Protein AF-L7VMT4-F1 (afdb_monomer_lite)

Organism: NCBI:txid1133592

Secondary structure (DSSP, 8-state):
--EEEEETTEEEEE-TT---------TTPPTT-EEEEEEEEETTEEPPTT-EEEEE--------EEEEEEE-TTSS-EEEEEEE----

Structure (mmCIF, N/CA/C/O backbone):
data_AF-L7VMT4-F1
#
_entry.id   AF-L7VMT4-F1
#
loop_
_atom_site.group_PDB
_atom_site.id
_atom_site.type_symbol
_atom_site.label_atom_id
_atom_site.label_alt_id
_atom_site.label_comp_id
_atom_site.label_asym_id
_atom_site.label_entity_id
_atom_site.label_seq_id
_atom_site.pdbx_PDB_ins_code
_atom_site.Cartn_x
_atom_site.Cartn_y
_atom_site.Cartn_z
_atom_site.occupancy
_atom_site.B_iso_or_equiv
_atom_site.auth_seq_id
_atom_site.auth_comp_id
_atom_site.auth_asym_id
_atom_site.auth_atom_id
_atom_site.pdbx_PDB_model_num
ATOM 1 N N . MET A 1 1 ? -15.586 6.011 7.118 1.00 76.19 1 MET A N 1
ATOM 2 C CA . MET A 1 1 ? -14.427 6.298 7.996 1.00 76.19 1 MET A CA 1
ATOM 3 C C . MET A 1 1 ? -13.159 5.900 7.255 1.00 76.19 1 MET A C 1
ATOM 5 O O . MET A 1 1 ? -13.198 4.878 6.585 1.00 76.19 1 MET A O 1
ATOM 9 N N . TYR A 1 2 ? -12.091 6.701 7.298 1.00 79.31 2 TYR A N 1
ATOM 10 C CA . TYR A 1 2 ? -10.817 6.374 6.642 1.00 79.31 2 TYR A CA 1
ATOM 11 C C . TYR A 1 2 ? -9.653 6.613 7.603 1.00 79.31 2 TYR A C 1
ATOM 13 O O . TYR A 1 2 ? -9.741 7.494 8.462 1.00 79.31 2 TYR A O 1
ATOM 21 N N . ALA A 1 3 ? -8.578 5.848 7.438 1.00 83.50 3 ALA A N 1
ATOM 22 C CA . ALA A 1 3 ? -7.325 6.043 8.159 1.00 83.50 3 ALA A CA 1
ATOM 23 C C . ALA A 1 3 ? -6.183 6.294 7.169 1.00 83.50 3 ALA A C 1
ATOM 25 O O . ALA A 1 3 ? -6.306 5.997 5.979 1.00 83.50 3 ALA A O 1
ATOM 26 N N . ILE A 1 4 ? -5.094 6.881 7.654 1.00 85.00 4 ILE A N 1
ATOM 27 C CA . ILE A 1 4 ? -3.851 7.024 6.898 1.00 85.00 4 ILE A CA 1
ATOM 28 C C . ILE A 1 4 ? -2.783 6.192 7.601 1.00 85.00 4 ILE A C 1
ATOM 30 O O . ILE A 1 4 ? -2.525 6.395 8.791 1.00 85.00 4 ILE A O 1
ATOM 34 N N . VAL A 1 5 ? -2.193 5.252 6.867 1.00 84.56 5 VAL A N 1
ATOM 35 C CA . VAL A 1 5 ? -1.173 4.313 7.363 1.00 84.56 5 VAL A CA 1
ATOM 36 C C . VAL A 1 5 ? 0.136 4.502 6.607 1.00 84.56 5 VAL A C 1
ATOM 38 O O . VAL A 1 5 ? 0.110 4.775 5.407 1.00 84.56 5 VAL A O 1
ATOM 41 N N . GLU A 1 6 ? 1.270 4.351 7.294 1.00 82.31 6 GLU A N 1
ATOM 42 C CA . GLU A 1 6 ? 2.578 4.287 6.636 1.00 82.31 6 GLU A CA 1
ATOM 43 C C . GLU A 1 6 ? 2.875 2.848 6.244 1.00 82.31 6 GLU A C 1
ATOM 45 O O . GLU A 1 6 ? 2.901 1.961 7.095 1.00 82.31 6 GLU A O 1
ATOM 50 N N . ILE A 1 7 ? 3.124 2.617 4.960 1.00 84.00 7 ILE A N 1
ATOM 51 C CA . ILE A 1 7 ? 3.540 1.323 4.438 1.00 84.00 7 ILE A CA 1
ATOM 52 C C . ILE A 1 7 ? 4.782 1.546 3.583 1.00 84.00 7 ILE A C 1
ATOM 54 O O . ILE A 1 7 ? 4.755 2.294 2.604 1.00 84.00 7 ILE A O 1
ATOM 58 N N . ALA A 1 8 ? 5.886 0.911 3.982 1.00 81.31 8 ALA A N 1
ATOM 59 C CA . ALA A 1 8 ? 7.179 1.001 3.309 1.00 81.31 8 ALA A CA 1
ATOM 60 C C . ALA A 1 8 ? 7.612 2.454 3.004 1.00 81.31 8 ALA A C 1
ATOM 62 O O . ALA A 1 8 ? 8.085 2.729 1.906 1.00 81.31 8 ALA A O 1
ATOM 63 N N . GLY A 1 9 ? 7.428 3.397 3.936 1.00 80.00 9 GLY A N 1
ATOM 64 C CA . GLY A 1 9 ? 7.829 4.804 3.772 1.00 80.00 9 GLY A CA 1
ATOM 65 C C . GLY A 1 9 ? 6.890 5.661 2.915 1.00 80.00 9 GLY A C 1
ATOM 66 O O . GLY A 1 9 ? 7.277 6.741 2.471 1.00 80.00 9 GLY A O 1
ATOM 67 N N . ARG A 1 10 ? 5.670 5.184 2.635 1.00 83.94 10 ARG A N 1
ATOM 68 C CA . ARG A 1 10 ? 4.621 5.948 1.943 1.00 83.94 10 ARG A CA 1
ATOM 69 C C . ARG A 1 10 ? 3.299 5.880 2.683 1.00 83.94 10 ARG A C 1
ATOM 71 O O . ARG A 1 10 ? 2.985 4.876 3.313 1.00 83.94 10 ARG A O 1
ATOM 78 N N . GLN A 1 11 ? 2.519 6.951 2.590 1.00 86.62 11 GLN A N 1
ATOM 79 C CA . GLN A 1 11 ? 1.230 7.057 3.262 1.00 86.62 11 GLN A CA 1
ATOM 80 C C . GLN A 1 11 ? 0.088 6.618 2.347 1.00 86.62 11 GLN A C 1
ATOM 82 O O . GLN A 1 11 ? -0.058 7.126 1.237 1.00 86.62 11 GLN A O 1
ATOM 87 N N . TYR A 1 12 ? -0.759 5.722 2.846 1.00 87.00 12 TYR A N 1
ATOM 88 C CA . TYR A 1 12 ? -1.920 5.215 2.122 1.00 87.00 12 TYR A CA 1
ATOM 89 C C . TYR A 1 12 ? -3.203 5.576 2.849 1.00 87.00 12 TYR A C 1
ATOM 91 O O . TYR A 1 12 ? -3.327 5.396 4.060 1.00 87.00 12 TYR A O 1
ATOM 99 N N . LYS A 1 13 ? -4.192 6.043 2.085 1.00 87.12 13 LYS A N 1
ATOM 100 C CA . LYS A 1 13 ? -5.555 6.239 2.574 1.00 87.12 13 LYS A CA 1
ATOM 101 C C . LYS A 1 13 ? -6.299 4.908 2.531 1.00 87.12 13 LYS A C 1
ATOM 103 O O . LYS A 1 13 ? -6.652 4.432 1.454 1.00 87.12 13 LYS A O 1
ATOM 108 N N . VAL A 1 14 ? -6.582 4.348 3.700 1.00 87.81 14 VAL A N 1
ATOM 109 C CA . VAL A 1 14 ? -7.306 3.084 3.854 1.00 87.81 14 VAL A CA 1
ATOM 110 C C . VAL A 1 14 ? -8.779 3.321 4.166 1.00 87.81 14 VAL A C 1
ATOM 112 O O . VAL A 1 14 ? -9.139 4.225 4.925 1.00 87.81 14 VAL A O 1
ATOM 115 N N . LEU A 1 15 ? -9.637 2.504 3.559 1.00 86.69 15 LEU A N 1
ATOM 116 C CA . LEU A 1 15 ? -11.071 2.439 3.8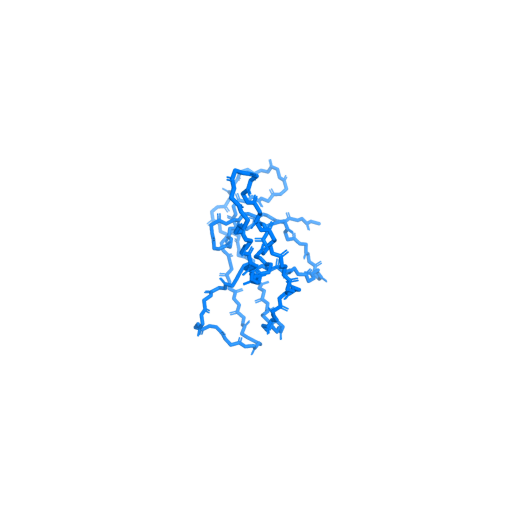25 1.00 86.69 15 LEU A CA 1
ATOM 117 C C . LEU A 1 15 ? -11.431 0.989 4.182 1.00 86.69 15 LEU A C 1
ATOM 119 O O . LEU A 1 15 ? -10.789 0.083 3.647 1.00 86.69 15 LEU A O 1
ATOM 123 N N . PRO A 1 16 ? -12.434 0.757 5.050 1.00 84.06 16 PRO A N 1
ATOM 124 C CA . PRO A 1 16 ? -12.940 -0.593 5.279 1.00 84.06 16 PRO A CA 1
ATOM 125 C C . PRO A 1 16 ? -13.421 -1.202 3.953 1.00 84.06 16 PRO A C 1
ATOM 127 O O . PRO A 1 16 ? -13.970 -0.490 3.111 1.00 84.06 16 PRO A O 1
ATOM 130 N N . ASP A 1 17 ? -13.154 -2.495 3.768 1.00 84.38 17 ASP A N 1
ATOM 131 C CA . ASP A 1 17 ? -13.575 -3.321 2.622 1.00 84.38 17 ASP A CA 1
ATOM 132 C C . ASP A 1 17 ? -13.017 -2.922 1.245 1.00 84.38 17 ASP A C 1
ATOM 134 O O . ASP A 1 17 ? -13.435 -3.457 0.217 1.00 84.38 17 ASP A O 1
ATOM 138 N N . LYS A 1 18 ? -12.037 -2.010 1.195 1.00 87.69 18 LYS A N 1
ATOM 139 C CA . LYS A 1 18 ? -11.379 -1.623 -0.055 1.00 87.69 18 LYS A CA 1
ATOM 140 C C . LYS A 1 18 ? -10.019 -2.297 -0.208 1.00 87.69 18 LYS A C 1
ATOM 142 O O . LYS A 1 18 ? -9.151 -2.174 0.652 1.00 87.69 18 LYS A O 1
ATOM 147 N N . LEU A 1 19 ? -9.814 -2.922 -1.366 1.00 87.62 19 LEU A N 1
ATOM 148 C CA . LEU A 1 19 ? -8.512 -3.435 -1.783 1.00 87.62 19 LEU A CA 1
ATOM 149 C C . LEU A 1 19 ? -7.600 -2.286 -2.214 1.00 87.62 19 LEU A C 1
ATOM 151 O O . LEU A 1 19 ? -8.015 -1.375 -2.937 1.00 87.62 19 LEU A O 1
ATOM 155 N N . LEU A 1 20 ? -6.354 -2.334 -1.753 1.00 86.62 20 LEU A N 1
ATOM 156 C CA . LEU A 1 20 ? -5.328 -1.344 -2.044 1.00 86.62 20 LEU A CA 1
ATOM 157 C C . LEU A 1 20 ? -4.063 -2.060 -2.489 1.00 86.62 20 LEU A C 1
ATOM 159 O O . LEU A 1 20 ? -3.599 -2.983 -1.823 1.00 86.62 20 LEU A O 1
ATOM 163 N N . TYR A 1 21 ? -3.504 -1.596 -3.600 1.00 86.31 21 TYR A N 1
ATOM 164 C CA . TYR A 1 21 ? -2.169 -1.982 -4.017 1.00 86.31 21 TYR A CA 1
ATOM 165 C C . TYR A 1 21 ? -1.163 -1.125 -3.267 1.00 86.31 21 TYR A C 1
ATOM 167 O O . TYR A 1 21 ? -1.286 0.101 -3.207 1.00 86.31 21 TYR A O 1
ATOM 175 N N . VAL A 1 22 ? -0.193 -1.794 -2.665 1.00 83.81 22 VAL A N 1
ATOM 176 C CA . VAL A 1 22 ? 0.866 -1.171 -1.883 1.00 83.81 22 VAL A CA 1
ATOM 177 C C . VAL A 1 22 ? 2.205 -1.597 -2.450 1.00 83.81 22 VAL A C 1
ATOM 179 O O . VAL A 1 22 ? 2.316 -2.620 -3.128 1.00 83.81 22 VAL A O 1
ATOM 182 N N . ARG A 1 23 ? 3.233 -0.801 -2.164 1.00 80.12 23 ARG A N 1
ATOM 183 C CA . ARG A 1 23 ? 4.608 -1.219 -2.420 1.00 80.12 23 ARG A CA 1
ATOM 184 C C . ARG A 1 23 ? 4.901 -2.520 -1.673 1.00 80.12 23 ARG A C 1
ATOM 186 O O . ARG A 1 23 ? 4.403 -2.717 -0.565 1.00 80.12 23 ARG A O 1
ATOM 193 N N . ASP A 1 24 ? 5.715 -3.368 -2.295 1.00 77.38 24 ASP A N 1
ATOM 194 C CA . ASP A 1 24 ? 6.114 -4.655 -1.739 1.00 77.38 24 ASP A CA 1
ATOM 195 C C . ASP A 1 24 ? 6.612 -4.497 -0.291 1.00 77.38 24 ASP A C 1
ATOM 197 O O . ASP A 1 24 ? 7.460 -3.648 0.007 1.00 77.38 24 ASP A O 1
ATOM 201 N N . LEU A 1 25 ? 6.042 -5.305 0.605 1.00 74.81 25 LEU A N 1
ATOM 202 C CA . LEU A 1 25 ? 6.393 -5.356 2.025 1.00 74.81 25 LEU A CA 1
ATOM 203 C C . LEU A 1 25 ? 7.713 -6.114 2.257 1.00 74.81 25 LEU A C 1
ATOM 205 O O . LEU A 1 25 ? 8.176 -6.213 3.394 1.00 74.81 25 LEU A O 1
ATOM 209 N N . GLY A 1 26 ? 8.333 -6.607 1.181 1.00 69.06 26 GLY A N 1
ATOM 210 C CA . GLY A 1 26 ? 9.533 -7.427 1.199 1.00 69.06 26 GLY A CA 1
ATOM 211 C C . GLY A 1 26 ? 9.176 -8.911 1.235 1.00 69.06 26 GLY A C 1
ATOM 212 O O . GLY A 1 26 ? 8.123 -9.303 1.737 1.00 69.06 26 GLY A O 1
ATOM 213 N N . GLY A 1 27 ? 10.080 -9.754 0.728 1.00 61.16 27 GLY A N 1
ATOM 214 C CA . GLY A 1 27 ? 9.857 -11.191 0.492 1.00 61.16 27 GLY A CA 1
ATOM 215 C C . GLY A 1 27 ? 9.683 -12.081 1.733 1.00 61.16 27 GLY A C 1
ATOM 216 O O . GLY A 1 27 ? 9.887 -13.288 1.641 1.00 61.16 27 GLY A O 1
ATOM 217 N N . GLY A 1 28 ? 9.365 -11.504 2.892 1.00 65.19 28 GLY A N 1
ATOM 218 C CA . GLY A 1 28 ? 9.118 -12.231 4.136 1.00 65.19 28 GLY A CA 1
ATOM 219 C C . GLY A 1 28 ? 7.650 -12.575 4.394 1.00 65.19 28 GLY A C 1
ATOM 220 O O . GLY A 1 28 ? 7.400 -13.470 5.196 1.00 65.19 28 GLY A O 1
ATOM 221 N N . TYR A 1 29 ? 6.701 -11.903 3.734 1.00 70.81 29 TYR A N 1
ATOM 222 C CA . TYR A 1 29 ? 5.266 -12.088 3.977 1.00 70.81 29 TYR A CA 1
ATOM 223 C C . TYR A 1 29 ? 4.634 -12.989 2.920 1.00 70.81 29 TYR A C 1
ATOM 225 O O . TYR A 1 29 ? 4.930 -12.858 1.732 1.00 70.81 29 TYR A O 1
ATOM 233 N N . LYS A 1 30 ? 3.779 -13.914 3.354 1.00 73.69 30 LYS A N 1
ATOM 234 C CA . LYS A 1 30 ? 3.086 -14.865 2.473 1.00 73.69 30 LYS A CA 1
ATOM 235 C C . LYS A 1 30 ? 1.652 -14.429 2.189 1.00 73.69 30 LYS A C 1
ATOM 237 O O . LYS A 1 30 ? 1.014 -13.720 2.967 1.00 73.69 30 LYS A O 1
ATOM 242 N N . GLU A 1 31 ? 1.117 -14.919 1.075 1.00 76.88 31 GLU A N 1
ATOM 243 C CA . GLU A 1 31 ? -0.288 -14.728 0.716 1.00 76.88 31 GLU A CA 1
ATOM 244 C C . GLU A 1 31 ? -1.206 -15.265 1.819 1.00 76.88 31 GLU A C 1
ATOM 246 O O . GLU A 1 31 ? -1.041 -16.381 2.311 1.00 76.88 31 GLU A O 1
ATOM 251 N N . GLY A 1 32 ? -2.188 -14.458 2.213 1.00 79.69 32 GLY A N 1
ATOM 252 C CA . GLY A 1 32 ? -3.145 -14.798 3.257 1.00 79.69 32 GLY A CA 1
ATOM 253 C C . GLY A 1 32 ? -2.726 -14.438 4.682 1.00 79.69 32 GLY A C 1
ATOM 254 O O . GLY A 1 32 ? -3.549 -14.620 5.581 1.00 79.69 32 GLY A O 1
ATOM 255 N N . GLU A 1 33 ? -1.523 -13.903 4.903 1.00 81.75 33 GLU A N 1
ATOM 256 C CA . GLU A 1 33 ? -1.099 -13.443 6.228 1.00 81.75 33 GLU A CA 1
ATOM 257 C C . GLU A 1 33 ? -1.847 -12.177 6.670 1.00 81.75 33 GLU A C 1
ATOM 259 O O . GLU A 1 33 ? -2.150 -11.277 5.875 1.00 81.75 33 GLU A O 1
ATOM 264 N N . GLU A 1 34 ? -2.160 -12.128 7.966 1.00 83.12 34 GLU A N 1
ATOM 265 C CA . GLU A 1 34 ? -2.705 -10.945 8.623 1.00 83.12 34 GLU A CA 1
ATOM 266 C C . GLU A 1 34 ? -1.566 -10.036 9.078 1.00 83.12 34 GLU A C 1
ATOM 268 O O . GLU A 1 34 ? -0.664 -10.454 9.803 1.00 83.12 34 GLU A O 1
ATOM 273 N N . ILE A 1 35 ? -1.635 -8.767 8.684 1.00 83.00 35 ILE A N 1
ATOM 274 C CA . ILE A 1 35 ? -0.655 -7.747 9.040 1.00 83.00 35 ILE A CA 1
ATOM 275 C C . ILE A 1 35 ? -1.352 -6.642 9.820 1.00 83.00 35 ILE A C 1
ATOM 277 O O . ILE A 1 35 ? -2.451 -6.190 9.480 1.00 83.00 35 ILE A O 1
ATOM 281 N N . ILE A 1 36 ? -0.693 -6.211 10.891 1.00 83.75 36 ILE A N 1
ATOM 282 C CA . ILE A 1 36 ? -1.150 -5.126 11.749 1.00 83.75 36 ILE A CA 1
ATOM 283 C C . ILE A 1 36 ? -0.293 -3.901 11.450 1.00 83.75 36 ILE A C 1
ATOM 285 O O . ILE A 1 36 ? 0.920 -3.911 11.655 1.00 83.75 36 ILE A O 1
ATOM 289 N N . PHE A 1 37 ? -0.934 -2.835 10.985 1.00 81.69 37 PHE A N 1
ATOM 290 C CA . PHE A 1 37 ? -0.284 -1.567 10.684 1.00 81.69 37 PHE A CA 1
ATOM 291 C C . PHE A 1 37 ? -0.520 -0.550 11.797 1.00 81.69 37 PHE A C 1
ATOM 293 O O . PHE A 1 37 ? -1.588 -0.498 12.419 1.00 81.69 37 PHE A O 1
ATOM 300 N N . HIS A 1 38 ? 0.490 0.293 12.008 1.00 76.50 38 HIS A N 1
ATOM 301 C CA . HIS A 1 38 ? 0.398 1.444 12.894 1.00 76.50 38 HIS A CA 1
ATOM 302 C C . HIS A 1 38 ? -0.169 2.641 12.121 1.00 76.50 38 HIS A C 1
ATOM 304 O O . HIS A 1 38 ? 0.206 2.912 10.979 1.00 76.50 38 HIS A O 1
ATOM 310 N N . THR A 1 39 ? -1.121 3.335 12.741 1.00 71.38 39 THR A N 1
ATOM 311 C CA . THR A 1 39 ? -1.863 4.435 12.112 1.00 71.38 39 THR A CA 1
ATOM 312 C C . THR A 1 39 ? -1.158 5.767 12.334 1.00 71.38 39 THR A C 1
ATOM 314 O O . THR A 1 39 ? -0.759 6.048 13.461 1.00 71.38 39 THR A O 1
ATOM 317 N N . ILE A 1 40 ? -1.087 6.617 11.300 1.00 67.00 40 ILE A N 1
ATOM 318 C CA . ILE A 1 40 ? -0.531 7.978 11.406 1.00 67.00 40 ILE A CA 1
ATOM 319 C C . ILE A 1 40 ? -1.621 9.064 11.480 1.00 67.00 40 ILE A C 1
ATOM 321 O O . ILE A 1 40 ? -1.401 10.113 12.062 1.00 67.00 40 ILE A O 1
ATOM 325 N N . PHE A 1 41 ? -2.815 8.880 10.909 1.00 67.19 41 PHE A N 1
ATOM 326 C CA . PHE A 1 41 ? -3.912 9.855 11.067 1.00 67.19 41 PHE A CA 1
ATOM 327 C C . PHE A 1 41 ? -5.284 9.179 10.985 1.00 67.19 41 PHE A C 1
ATOM 329 O O . PHE A 1 41 ? -5.492 8.283 10.163 1.00 67.19 41 PHE A O 1
ATOM 336 N N . LEU A 1 42 ? -6.250 9.652 11.781 1.00 69.44 42 LEU A N 1
ATOM 337 C CA . LEU A 1 42 ? -7.655 9.236 11.712 1.00 69.44 42 LEU A CA 1
ATOM 338 C C . LEU A 1 42 ? -8.564 10.477 11.688 1.00 69.44 42 LEU A C 1
ATOM 340 O O . LEU A 1 42 ? -8.511 11.300 12.598 1.00 69.44 42 LEU A O 1
ATOM 344 N N . LEU A 1 43 ? -9.403 10.616 10.651 1.00 61.66 43 LEU A N 1
ATOM 345 C CA . LEU A 1 43 ? -10.488 11.619 10.578 1.00 61.66 43 LEU A CA 1
ATOM 346 C C . LEU A 1 43 ? -10.087 13.072 10.946 1.00 61.66 43 LEU A C 1
ATOM 348 O O . LEU A 1 43 ? -10.856 13.796 11.573 1.00 61.66 43 LEU A O 1
ATOM 352 N N . GLY A 1 44 ? -8.883 13.515 10.566 1.00 57.91 44 GLY A N 1
ATOM 353 C CA . GLY A 1 44 ? -8.447 14.906 10.762 1.00 57.91 44 GLY A CA 1
ATOM 354 C C . GLY A 1 44 ? -8.064 15.288 12.198 1.00 57.91 44 GLY A C 1
ATOM 355 O O . GLY A 1 44 ? -7.790 16.459 12.448 1.00 57.91 44 GLY A O 1
ATOM 356 N N . LYS A 1 45 ? -8.001 14.330 13.135 1.00 59.16 45 LYS A N 1
ATOM 357 C CA . LYS A 1 45 ? -7.367 14.517 14.449 1.00 59.16 45 LYS A CA 1
ATOM 358 C C . LYS A 1 45 ? -6.009 13.810 14.496 1.00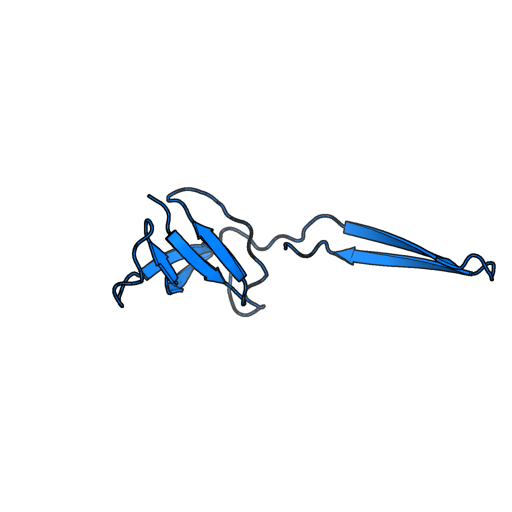 59.16 45 LYS A C 1
ATOM 360 O O . LYS A 1 45 ? -5.846 12.712 13.963 1.00 59.16 45 LYS A O 1
ATOM 365 N N . ILE A 1 46 ? -5.042 14.475 15.129 1.00 55.91 46 ILE A N 1
ATOM 366 C CA . ILE A 1 46 ? -3.710 13.934 15.435 1.00 55.91 46 ILE A CA 1
ATOM 367 C C . ILE A 1 46 ? -3.872 12.720 16.365 1.00 55.91 46 ILE A C 1
ATOM 369 O O . ILE A 1 46 ? -4.763 12.690 17.215 1.00 55.91 46 ILE A O 1
ATOM 373 N N . ILE A 1 47 ? -3.040 11.706 16.132 1.00 57.56 47 ILE A N 1
ATOM 374 C CA . ILE A 1 47 ? -3.141 10.335 16.645 1.00 57.56 47 ILE A CA 1
ATOM 375 C C . ILE A 1 47 ? -3.313 10.292 18.161 1.00 57.56 47 ILE A C 1
ATOM 377 O O . ILE A 1 47 ? -2.482 10.768 18.927 1.00 57.56 47 ILE A O 1
ATOM 381 N N . THR A 1 48 ? -4.376 9.612 18.574 1.00 53.62 48 THR A N 1
ATOM 382 C CA . THR A 1 48 ? -4.466 8.922 19.859 1.00 53.62 48 THR A CA 1
ATOM 383 C C . THR A 1 48 ? -3.640 7.639 19.737 1.00 53.62 48 THR A C 1
ATOM 385 O O . THR A 1 48 ? -3.898 6.835 18.846 1.00 53.62 48 THR A O 1
ATOM 388 N N . GLU A 1 49 ? -2.639 7.463 20.596 1.00 57.03 49 GLU A N 1
ATOM 389 C CA . GLU A 1 49 ? -1.476 6.553 20.505 1.00 57.03 49 GLU A CA 1
ATOM 390 C C . GLU A 1 49 ? -1.735 5.040 20.266 1.00 57.03 49 GLU A C 1
ATOM 392 O O . GLU A 1 49 ? -0.794 4.252 20.312 1.00 57.03 49 GLU A O 1
ATOM 397 N N . LYS A 1 50 ? -2.973 4.569 20.040 1.00 60.75 50 LYS A N 1
ATOM 398 C CA . LYS A 1 50 ? -3.315 3.130 20.079 1.00 60.75 50 LYS A CA 1
ATOM 399 C C . LYS A 1 50 ? -4.372 2.661 19.067 1.00 60.75 50 LYS A C 1
ATOM 401 O O . LYS A 1 50 ? -5.195 1.811 19.396 1.00 60.75 50 LYS A O 1
ATOM 406 N N . VAL A 1 51 ? -4.375 3.173 17.834 1.00 72.06 51 VAL A N 1
ATOM 407 C CA . VAL A 1 51 ? -5.267 2.650 16.775 1.00 72.06 51 VAL A CA 1
ATOM 408 C C . VAL A 1 51 ? -4.518 1.665 15.875 1.00 72.06 51 VAL A C 1
ATOM 410 O O . VAL A 1 51 ? -3.588 2.045 15.162 1.00 72.06 51 VAL A O 1
ATOM 413 N N . GLN A 1 52 ? -4.951 0.402 15.898 1.00 76.44 52 GLN A N 1
ATOM 414 C CA . GLN A 1 52 ? -4.426 -0.673 15.053 1.00 76.44 52 GLN A CA 1
ATOM 415 C C . GLN A 1 52 ? -5.323 -0.877 13.830 1.00 76.44 52 GLN A C 1
ATOM 417 O O . GLN A 1 52 ? -6.535 -1.046 13.969 1.00 76.44 52 GLN A O 1
ATOM 422 N N . VAL A 1 53 ? -4.724 -0.906 12.640 1.00 83.06 53 VAL A N 1
ATOM 423 C CA . VAL A 1 53 ? -5.411 -1.283 11.398 1.00 83.06 53 VAL A CA 1
ATOM 424 C C . VAL A 1 53 ? -4.956 -2.685 11.019 1.00 83.06 53 VAL A C 1
ATOM 426 O O . VAL A 1 53 ? -3.768 -2.913 10.809 1.00 83.06 53 VAL A O 1
ATOM 429 N N . LYS A 1 54 ? -5.900 -3.625 10.944 1.00 85.19 54 LYS A N 1
ATOM 430 C CA . LYS A 1 54 ? -5.641 -4.995 10.490 1.00 85.19 54 LYS A CA 1
ATOM 431 C C . LYS A 1 54 ? -5.970 -5.114 9.008 1.00 85.19 54 LYS A C 1
ATOM 433 O O . LYS A 1 54 ? -7.023 -4.648 8.577 1.00 85.19 54 LYS A O 1
ATOM 438 N N . GLY A 1 55 ? -5.081 -5.741 8.250 1.00 85.06 55 GLY A N 1
ATOM 439 C CA . GLY A 1 55 ? -5.280 -6.060 6.841 1.00 85.06 55 GLY A CA 1
ATOM 440 C C . GLY A 1 55 ? -4.801 -7.472 6.534 1.00 85.06 55 GLY A C 1
ATOM 441 O O . GLY A 1 55 ? -3.958 -8.012 7.244 1.00 85.06 55 GLY A O 1
ATOM 442 N N . LYS A 1 56 ? -5.342 -8.068 5.473 1.00 87.25 56 LYS A N 1
ATOM 443 C CA . LYS A 1 56 ? -4.924 -9.378 4.968 1.00 87.25 56 LYS A CA 1
ATOM 444 C C . LYS A 1 56 ? -4.296 -9.214 3.591 1.00 87.25 56 LYS A C 1
ATOM 446 O O . LYS A 1 56 ? -4.853 -8.503 2.754 1.00 87.25 56 LYS A O 1
ATOM 451 N N . ILE A 1 57 ? -3.175 -9.888 3.341 1.00 85.88 57 ILE A N 1
ATOM 452 C CA . ILE A 1 57 ? -2.598 -9.955 1.993 1.00 85.88 57 ILE A CA 1
ATOM 453 C C . ILE A 1 57 ? -3.446 -10.907 1.148 1.00 85.88 57 ILE A C 1
ATOM 455 O O . ILE A 1 57 ? -3.598 -12.076 1.499 1.00 85.88 57 ILE A O 1
ATOM 459 N N . MET A 1 58 ? -3.994 -10.425 0.030 1.00 85.00 58 MET A N 1
ATOM 460 C CA . MET A 1 58 ? -4.701 -11.292 -0.922 1.00 85.00 58 MET A CA 1
ATOM 461 C C . MET A 1 58 ? -3.748 -12.013 -1.872 1.00 85.00 58 MET A C 1
ATOM 463 O O . MET A 1 58 ? -3.832 -13.230 -1.978 1.00 85.00 58 MET A O 1
ATOM 467 N N . ALA A 1 59 ? -2.876 -11.276 -2.564 1.00 83.12 59 ALA A N 1
ATOM 468 C CA . ALA A 1 59 ? -1.955 -11.830 -3.553 1.00 83.12 59 ALA A CA 1
ATOM 469 C C . ALA A 1 59 ? -0.755 -10.900 -3.768 1.00 83.12 59 ALA A C 1
ATOM 471 O O . ALA A 1 59 ? -0.886 -9.679 -3.624 1.00 83.12 59 ALA A O 1
ATOM 472 N N . HIS A 1 60 ? 0.380 -11.471 -4.175 1.00 82.38 60 HIS A N 1
ATOM 473 C CA . HIS A 1 60 ? 1.527 -10.707 -4.668 1.00 82.38 60 HIS A CA 1
ATOM 474 C C . HIS A 1 60 ? 1.513 -10.689 -6.196 1.00 82.38 60 HIS A C 1
ATOM 476 O O . HIS A 1 60 ? 1.761 -11.703 -6.845 1.00 82.38 60 HIS A O 1
ATOM 482 N N . ILE A 1 61 ? 1.229 -9.526 -6.783 1.00 81.25 61 ILE A N 1
ATOM 483 C CA . ILE A 1 61 ? 1.199 -9.354 -8.239 1.00 81.25 61 ILE A CA 1
ATOM 484 C C . ILE A 1 61 ? 2.316 -8.425 -8.707 1.00 81.25 61 ILE A C 1
ATOM 486 O O . ILE A 1 61 ? 2.704 -7.492 -8.002 1.00 81.25 61 ILE A O 1
ATOM 490 N N . LYS A 1 62 ? 2.815 -8.680 -9.919 1.00 79.00 62 LYS A N 1
ATOM 491 C CA . LYS A 1 62 ? 3.647 -7.727 -10.658 1.00 79.00 62 LYS A CA 1
ATOM 492 C C . LYS A 1 62 ? 2.743 -6.803 -11.465 1.00 79.00 62 LYS A C 1
ATOM 494 O O . LYS A 1 62 ? 1.742 -7.259 -12.014 1.00 79.00 62 LYS A O 1
ATOM 499 N N . ASP A 1 63 ? 3.098 -5.527 -11.493 1.00 78.19 63 ASP A N 1
ATOM 500 C CA . ASP A 1 63 ? 2.395 -4.517 -12.284 1.00 78.19 63 ASP A CA 1
ATOM 501 C C . ASP A 1 63 ? 2.823 -4.590 -13.762 1.00 78.19 63 ASP A C 1
ATOM 503 O O . ASP A 1 63 ? 3.722 -5.351 -14.138 1.00 78.19 63 ASP A O 1
ATOM 507 N N . ASP A 1 64 ? 2.177 -3.784 -14.597 1.00 82.44 64 ASP A N 1
ATOM 508 C CA . ASP A 1 64 ? 2.464 -3.689 -16.021 1.00 82.44 64 ASP A CA 1
ATOM 509 C C . ASP A 1 64 ? 3.921 -3.288 -16.296 1.00 82.44 64 ASP A C 1
ATOM 511 O O . ASP A 1 64 ? 4.546 -2.477 -15.602 1.00 82.44 64 ASP A O 1
ATOM 515 N N . LYS A 1 65 ? 4.459 -3.832 -17.386 1.00 82.44 65 LYS A N 1
ATOM 516 C CA . LYS A 1 65 ? 5.806 -3.528 -17.864 1.00 82.44 65 LYS A CA 1
ATOM 517 C C . LYS A 1 65 ? 5.848 -2.128 -18.484 1.00 82.44 65 LYS A C 1
ATOM 519 O O . LYS A 1 65 ? 5.058 -1.818 -19.374 1.00 82.44 65 LYS A O 1
ATOM 524 N N . VAL A 1 66 ? 6.807 -1.298 -18.072 1.00 81.44 66 VAL A N 1
ATOM 525 C CA . VAL A 1 66 ? 7.056 0.023 -18.667 1.00 81.44 66 VAL A CA 1
ATOM 526 C C . VAL A 1 66 ? 8.366 -0.015 -19.446 1.00 81.44 66 VAL A C 1
ATOM 528 O O . VAL A 1 66 ? 9.443 -0.184 -18.876 1.00 81.44 66 VAL A O 1
ATOM 531 N N . THR A 1 67 ? 8.290 0.174 -20.763 1.00 81.69 67 THR A N 1
ATOM 532 C CA . THR A 1 67 ? 9.476 0.278 -21.623 1.00 81.69 67 THR A CA 1
ATOM 533 C C . THR A 1 67 ? 9.902 1.739 -21.737 1.00 81.69 67 THR A C 1
ATOM 535 O O . THR A 1 67 ? 9.190 2.568 -22.305 1.00 81.69 67 THR A O 1
ATOM 538 N N . ILE A 1 68 ? 11.081 2.063 -21.208 1.00 80.94 68 ILE A N 1
ATOM 539 C CA . ILE A 1 68 ? 11.700 3.380 -21.348 1.00 80.94 68 ILE A CA 1
ATOM 540 C C . ILE A 1 68 ? 12.643 3.346 -22.548 1.00 80.94 68 ILE A C 1
ATOM 542 O O . ILE A 1 68 ? 13.652 2.638 -22.561 1.00 80.94 68 ILE A O 1
ATOM 546 N N . PHE A 1 69 ? 12.324 4.151 -23.558 1.00 84.44 69 PHE A N 1
ATOM 547 C CA . PHE A 1 69 ? 13.201 4.400 -24.694 1.00 84.44 69 PHE A CA 1
ATOM 548 C C . PHE A 1 69 ? 14.001 5.678 -24.460 1.00 84.44 69 PHE A C 1
ATOM 550 O O . PHE A 1 69 ? 13.428 6.754 -24.284 1.00 84.44 69 PHE A O 1
ATOM 557 N N . LYS A 1 70 ? 15.332 5.570 -24.480 1.00 82.44 70 LYS A N 1
ATOM 558 C CA . LYS A 1 70 ? 16.226 6.728 -24.410 1.00 82.44 70 LYS A CA 1
ATOM 559 C C . LYS A 1 70 ? 17.053 6.814 -25.687 1.00 82.44 70 LYS A C 1
ATOM 561 O O . LYS A 1 70 ? 17.835 5.915 -25.994 1.00 82.44 70 LYS A O 1
ATOM 566 N N . LYS A 1 71 ? 16.893 7.923 -26.409 1.00 83.56 71 LYS A N 1
ATOM 567 C CA . LYS A 1 71 ? 17.686 8.282 -27.589 1.00 83.56 71 LYS A CA 1
ATOM 568 C C . LYS A 1 71 ? 18.520 9.514 -27.268 1.00 83.56 71 LYS A C 1
ATOM 570 O O . LYS A 1 71 ? 18.004 10.473 -26.700 1.00 83.56 71 LYS A O 1
ATOM 575 N N . LYS A 1 72 ? 19.807 9.482 -27.606 1.00 82.19 72 LYS A N 1
ATOM 576 C CA . LYS A 1 72 ? 20.670 10.664 -27.533 1.00 82.19 72 LYS A CA 1
ATOM 577 C C . LYS A 1 72 ? 20.677 11.330 -28.911 1.00 82.19 72 LYS A C 1
ATOM 579 O O . LYS A 1 72 ? 20.899 10.642 -29.892 1.00 82.19 72 LYS A O 1
ATOM 584 N N . GLU A 1 73 ? 20.409 12.632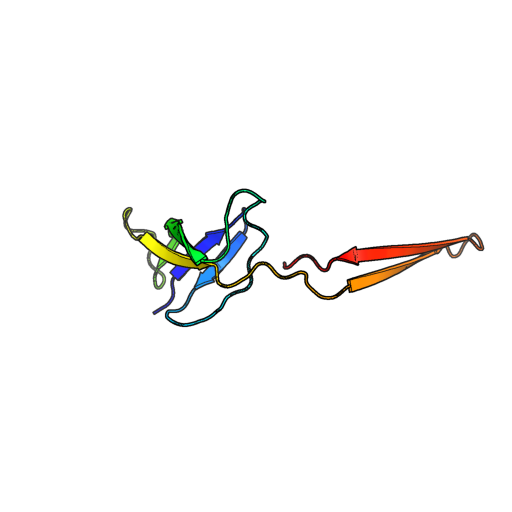 -29.006 1.00 73.94 73 GLU A N 1
ATOM 585 C CA . GLU A 1 73 ? 20.291 13.301 -30.319 1.00 73.94 73 GLU A CA 1
ATOM 586 C C . GLU A 1 73 ? 21.644 13.509 -31.018 1.00 73.94 73 GLU A C 1
ATOM 588 O O . GLU A 1 73 ? 21.715 13.507 -32.239 1.00 73.94 73 GLU A O 1
ATOM 593 N N . GLU A 1 74 ? 22.734 13.606 -30.253 1.00 74.62 74 GLU A N 1
ATOM 594 C CA . GLU A 1 74 ? 24.088 13.832 -30.784 1.00 74.62 74 GLU A CA 1
ATOM 595 C C . GLU A 1 74 ? 24.784 12.563 -31.319 1.00 74.62 74 GLU A C 1
ATOM 597 O O . GLU A 1 74 ? 25.874 12.655 -31.880 1.00 74.62 74 GLU A O 1
ATOM 602 N N . LYS A 1 75 ? 24.226 11.362 -31.094 1.00 68.56 75 LYS A N 1
ATOM 603 C CA . LYS A 1 75 ? 24.822 10.071 -31.497 1.00 68.56 75 LYS A CA 1
ATOM 604 C C . LYS A 1 75 ? 23.719 9.082 -31.879 1.00 68.56 75 LYS A C 1
ATOM 606 O O . LYS A 1 75 ? 22.749 8.983 -31.139 1.00 68.56 75 LYS A O 1
ATOM 611 N N . ASP A 1 76 ? 23.902 8.271 -32.925 1.00 71.31 76 ASP A N 1
ATOM 612 C CA . ASP A 1 76 ? 22.973 7.191 -33.339 1.00 71.31 76 ASP A CA 1
ATOM 613 C C . 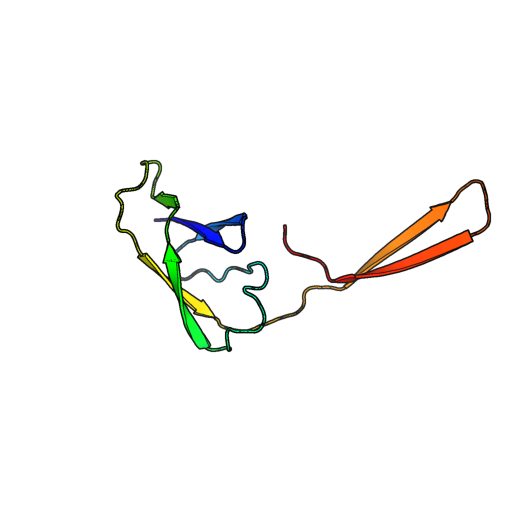ASP A 1 76 ? 22.948 5.988 -32.369 1.00 71.31 76 ASP A C 1
ATOM 615 O O . ASP A 1 76 ? 23.028 4.825 -3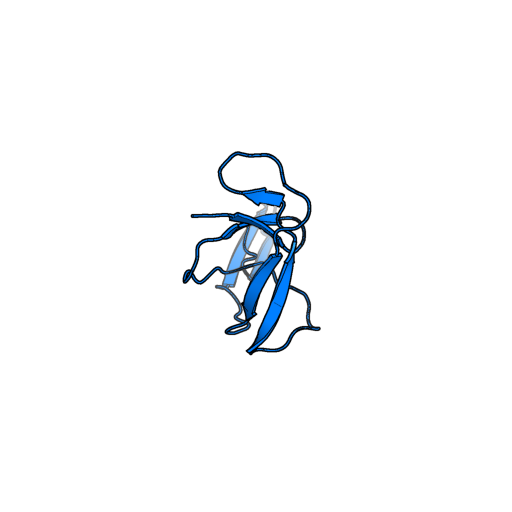2.755 1.00 71.31 76 ASP A O 1
ATOM 619 N N . ILE A 1 77 ? 22.867 6.253 -31.067 1.00 70.75 77 ILE A N 1
ATOM 620 C CA . ILE A 1 77 ? 22.819 5.243 -30.017 1.00 70.75 77 ILE A CA 1
ATOM 621 C C . ILE A 1 77 ? 21.457 5.362 -29.342 1.00 70.75 77 ILE A C 1
ATOM 623 O O . ILE A 1 77 ? 21.106 6.397 -28.767 1.00 70.75 77 ILE A O 1
ATOM 627 N N . SER A 1 78 ? 20.691 4.279 -29.413 1.00 72.00 78 SER A N 1
ATOM 628 C CA . SER A 1 78 ? 19.430 4.128 -28.697 1.00 72.00 78 SER A CA 1
ATOM 629 C C . SER A 1 78 ? 19.555 3.013 -27.667 1.00 72.00 78 SER A C 1
ATOM 631 O O . SER A 1 78 ? 20.193 1.993 -27.921 1.00 72.00 78 SER A O 1
ATOM 633 N N . SER A 1 79 ? 18.976 3.221 -26.486 1.00 74.50 79 SER A N 1
ATOM 634 C CA . SER A 1 79 ? 18.895 2.203 -25.442 1.00 74.50 79 SER A CA 1
ATOM 635 C C . SER A 1 79 ? 17.440 1.986 -25.051 1.00 74.50 79 SER A C 1
ATOM 637 O O . SER A 1 79 ? 16.733 2.945 -24.724 1.00 74.50 79 SER A O 1
ATOM 639 N N . PHE A 1 80 ? 17.022 0.727 -25.046 1.00 77.31 80 PHE A N 1
ATOM 640 C CA . PHE A 1 80 ? 15.742 0.290 -24.506 1.00 77.31 80 PHE A CA 1
ATOM 641 C C . PHE A 1 80 ? 15.989 -0.297 -23.121 1.00 77.31 80 PHE A C 1
ATOM 643 O O . PHE A 1 80 ? 16.862 -1.149 -22.960 1.00 77.31 80 PHE A O 1
ATOM 650 N N . ALA A 1 81 ? 15.247 0.177 -22.128 1.00 76.56 81 ALA A N 1
ATOM 651 C CA . ALA A 1 81 ? 15.249 -0.393 -20.793 1.00 76.56 81 ALA A CA 1
ATOM 652 C C . ALA A 1 81 ? 13.818 -0.756 -20.418 1.00 76.56 81 ALA A C 1
ATOM 654 O O . ALA A 1 81 ? 12.918 0.081 -20.456 1.00 76.56 81 ALA A O 1
ATOM 655 N N . ASP A 1 82 ? 13.627 -2.012 -20.056 1.00 73.06 82 ASP A N 1
ATOM 656 C CA . ASP A 1 82 ? 12.369 -2.511 -19.540 1.00 73.06 82 ASP A CA 1
ATOM 657 C C . ASP A 1 82 ? 12.396 -2.446 -18.017 1.00 73.06 82 ASP A C 1
ATOM 659 O O . ASP A 1 82 ? 13.307 -2.986 -17.389 1.00 73.06 82 ASP A O 1
ATOM 663 N N . ILE A 1 83 ? 11.427 -1.751 -17.429 1.00 72.00 83 ILE A N 1
ATOM 664 C CA . ILE A 1 83 ? 11.338 -1.545 -15.986 1.00 72.00 83 ILE A CA 1
ATOM 665 C C . ILE A 1 83 ? 9.924 -1.910 -15.540 1.00 72.00 83 ILE A C 1
ATOM 667 O O . ILE A 1 83 ? 8.938 -1.524 -16.169 1.00 72.00 83 ILE A O 1
ATOM 671 N N . ASP A 1 84 ? 9.822 -2.652 -14.443 1.00 72.00 84 ASP A N 1
ATOM 672 C CA . ASP A 1 84 ? 8.537 -2.941 -13.812 1.00 72.00 84 ASP A CA 1
ATOM 673 C C . ASP A 1 84 ? 7.964 -1.644 -13.221 1.00 72.00 84 ASP A C 1
ATOM 675 O O . ASP A 1 84 ? 8.665 -0.904 -12.516 1.00 72.00 84 ASP A O 1
ATOM 679 N N . LYS A 1 85 ? 6.690 -1.340 -13.497 1.00 63.69 85 LYS A N 1
ATOM 680 C CA . LYS A 1 85 ? 6.046 -0.145 -12.948 1.00 63.69 85 LYS A CA 1
ATOM 681 C C . LYS A 1 85 ? 6.031 -0.241 -11.427 1.00 63.69 85 LYS A C 1
ATOM 683 O O . LYS A 1 85 ? 5.398 -1.106 -10.833 1.00 63.69 85 LYS A O 1
ATOM 688 N N . THR A 1 86 ? 6.769 0.645 -10.771 1.00 59.72 86 THR A N 1
ATOM 689 C CA . THR A 1 86 ? 6.737 0.733 -9.313 1.00 59.72 86 THR A CA 1
ATOM 690 C C . THR A 1 86 ? 5.589 1.664 -8.943 1.00 59.72 86 THR A C 1
ATOM 692 O O . THR A 1 86 ? 5.565 2.803 -9.414 1.00 59.72 86 THR A O 1
ATOM 695 N N . PHE A 1 87 ? 4.640 1.205 -8.116 1.00 58.44 87 PHE A N 1
ATOM 696 C CA . PHE A 1 87 ? 3.580 2.074 -7.586 1.00 58.44 87 PHE A CA 1
ATOM 697 C C . PHE A 1 87 ? 4.201 3.353 -6.991 1.00 58.44 87 PHE A C 1
ATOM 699 O O . PHE A 1 87 ? 5.322 3.264 -6.480 1.00 58.44 87 PHE A O 1
ATOM 706 N N . PRO A 1 88 ? 3.558 4.532 -7.091 1.00 51.25 88 PRO A N 1
ATOM 707 C CA . PRO A 1 88 ? 4.003 5.771 -6.450 1.00 51.25 88 PRO A CA 1
ATOM 708 C C . PRO A 1 88 ? 3.764 5.802 -4.939 1.00 51.25 88 PRO A C 1
ATOM 710 O O . PRO A 1 88 ? 3.235 4.825 -4.363 1.00 51.25 88 PRO A O 1
#

Sequence (88 aa):
MYAIVEIAGRQYKVLPDKLLYVRDLGGGYKEGEEIIFHTIFLLGKIITEKVQVKGKIMAHIKDDKVTIFKKKEEKDISSFADIDKTFP

InterPro domains:
  IPR028909 Large ribosomal subunit protein bL21-like [PF00829] (1-76)
  IPR036164 Large ribosomal subunit protein bL21-like superfamily [SSF141091] (1-79)

pLDDT: mean 76.46, std 9.43, range [51.25, 87.81]

Radius of gyration: 18.59 Å; chains: 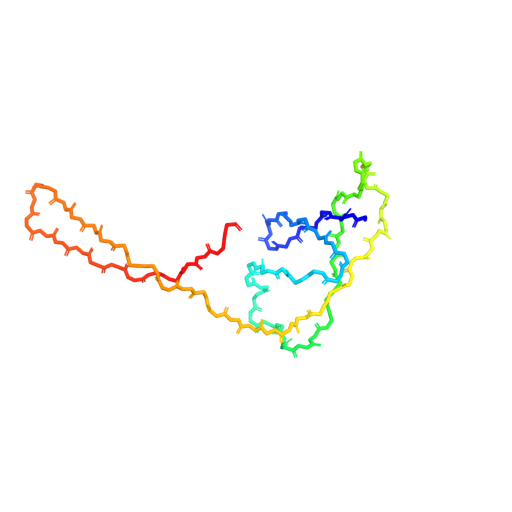1; bounding box: 39×30×54 Å

Foldseek 3Di:
DWFWFDAPNDIDIDDPPDDDDDFDSDPPDDAFDKDKTDTQDDPPDGDPRDDIDIDGHHDDDFADKDWDWDDDPVDRDIDIDIDTDGDD